Protein AF-A0A6B3NSS2-F1 (afdb_monomer)

Structure (mmCIF, N/CA/C/O backbone):
data_AF-A0A6B3NSS2-F1
#
_entry.id   AF-A0A6B3NSS2-F1
#
loop_
_atom_site.group_PDB
_atom_site.id
_atom_site.type_symbol
_atom_site.label_atom_id
_atom_site.label_alt_id
_atom_site.label_comp_id
_atom_site.label_asym_id
_atom_site.label_entity_id
_atom_site.label_seq_id
_atom_site.pdbx_PDB_ins_code
_atom_site.Cartn_x
_atom_site.Cartn_y
_atom_site.Cartn_z
_atom_site.occupancy
_atom_site.B_i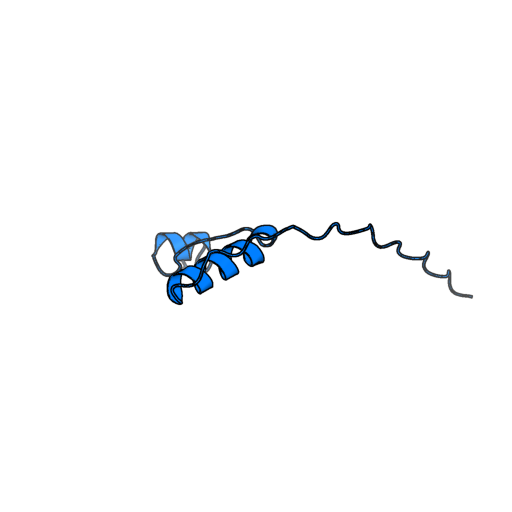so_or_equiv
_atom_site.auth_seq_id
_atom_site.auth_comp_id
_atom_site.auth_asym_id
_atom_site.auth_atom_id
_atom_site.pdbx_PDB_model_num
ATOM 1 N N . LYS A 1 1 ? -8.778 -1.259 27.926 1.00 83.81 1 LYS A N 1
ATOM 2 C CA . LYS A 1 1 ? -9.010 -2.242 26.835 1.00 83.81 1 LYS A CA 1
ATOM 3 C C . LYS A 1 1 ? -8.464 -1.640 25.547 1.00 83.81 1 LYS A C 1
ATOM 5 O O . LYS A 1 1 ? -8.554 -0.426 25.423 1.00 83.81 1 LYS A O 1
ATOM 10 N N . LEU A 1 2 ? -7.866 -2.442 24.662 1.00 90.44 2 LEU A N 1
ATOM 11 C CA . LEU A 1 2 ? -7.402 -1.953 23.358 1.00 90.44 2 LEU A CA 1
ATOM 12 C C . LEU A 1 2 ? -8.603 -1.584 22.470 1.00 90.44 2 LEU A 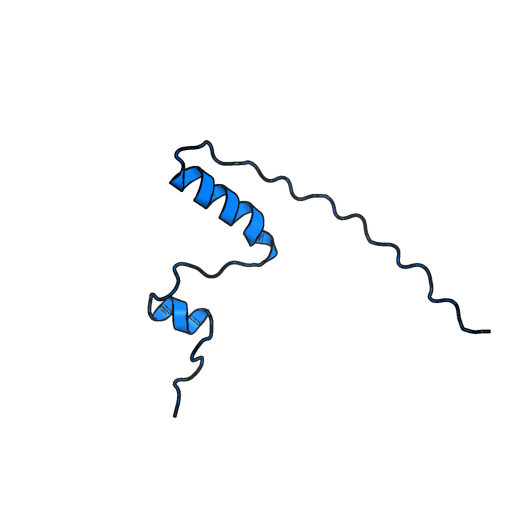C 1
ATOM 14 O O . LEU A 1 2 ? -9.649 -2.227 22.621 1.00 90.44 2 LEU A O 1
ATOM 18 N N . PRO A 1 3 ? -8.470 -0.571 21.591 1.00 94.50 3 PRO A N 1
ATOM 19 C CA . PRO A 1 3 ? -9.493 -0.251 20.602 1.00 94.50 3 PRO A CA 1
ATOM 20 C C . PRO A 1 3 ? -9.823 -1.459 19.720 1.00 94.50 3 PRO A C 1
ATOM 22 O O . PRO A 1 3 ? -8.993 -2.351 19.524 1.00 94.50 3 PRO A O 1
ATOM 25 N N . GLU A 1 4 ? -11.032 -1.483 19.170 1.00 95.06 4 GLU A N 1
ATOM 26 C CA . GLU A 1 4 ? -11.400 -2.479 18.169 1.00 95.06 4 GLU A CA 1
ATOM 27 C C . GLU A 1 4 ? -10.512 -2.337 16.929 1.00 95.06 4 GLU A C 1
ATOM 29 O O . GLU A 1 4 ? -10.156 -1.232 16.525 1.00 95.06 4 GLU A O 1
ATOM 34 N N . GLY A 1 5 ? -10.093 -3.468 16.359 1.00 94.94 5 GLY A N 1
ATOM 3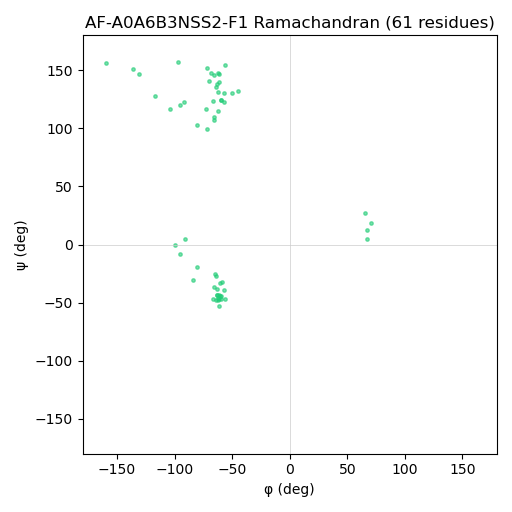5 C CA . GLY A 1 5 ? -9.232 -3.459 15.181 1.00 94.94 5 GLY A CA 1
ATOM 36 C C . GLY A 1 5 ? -7.826 -2.901 15.424 1.00 94.94 5 GLY A C 1
ATOM 37 O O . GLY A 1 5 ? -7.105 -2.681 14.458 1.00 94.94 5 GLY A O 1
ATOM 38 N N . PHE A 1 6 ? -7.390 -2.699 16.674 1.00 96.25 6 PHE A N 1
ATOM 39 C CA . PHE A 1 6 ? -6.025 -2.254 16.965 1.00 96.25 6 PHE A CA 1
ATOM 40 C C . PHE A 1 6 ? -4.991 -3.134 16.234 1.00 96.25 6 PHE A C 1
ATOM 42 O O . PHE A 1 6 ? -5.072 -4.361 16.284 1.00 96.25 6 PHE A O 1
ATOM 49 N N . GLN A 1 7 ? -4.040 -2.500 15.537 1.00 96.19 7 GLN A N 1
ATOM 50 C CA . GLN A 1 7 ? -3.031 -3.124 14.653 1.00 96.19 7 GLN A CA 1
ATOM 51 C C . GLN A 1 7 ? -3.551 -3.795 13.369 1.00 96.19 7 GLN A C 1
ATOM 53 O O . GLN A 1 7 ? -2.761 -4.370 12.617 1.00 96.19 7 GLN A O 1
ATOM 58 N N . ARG A 1 8 ? -4.846 -3.713 13.064 1.00 97.88 8 ARG A N 1
ATOM 59 C CA . ARG A 1 8 ? -5.358 -4.071 11.737 1.00 97.88 8 ARG A CA 1
ATOM 60 C C . ARG A 1 8 ? -4.946 -3.011 10.719 1.00 97.88 8 ARG A C 1
ATOM 62 O O . ARG A 1 8 ? -4.766 -1.847 11.069 1.00 97.88 8 ARG A O 1
ATOM 69 N N . SER A 1 9 ? -4.795 -3.410 9.459 1.00 97.62 9 SER A N 1
ATOM 70 C CA . SER A 1 9 ? -4.386 -2.499 8.388 1.00 97.62 9 SER A CA 1
ATOM 71 C C . SER A 1 9 ? -5.335 -1.306 8.267 1.00 97.62 9 SER A C 1
ATOM 73 O O . SER A 1 9 ? -4.876 -0.183 8.106 1.00 97.62 9 SER A O 1
ATOM 75 N N . GLU A 1 10 ? -6.637 -1.536 8.427 1.00 97.62 10 GLU A N 1
ATOM 76 C CA . GLU A 1 10 ? -7.685 -0.515 8.380 1.00 97.62 10 GLU A CA 1
ATOM 77 C C . GLU A 1 10 ? -7.501 0.521 9.495 1.00 97.62 10 GLU A C 1
ATOM 79 O O . GLU A 1 10 ? -7.445 1.717 9.230 1.00 97.62 10 GLU A O 1
ATOM 84 N N . PHE A 1 11 ? -7.279 0.054 10.727 1.00 98.00 11 PHE A N 1
ATOM 85 C CA . PHE A 1 11 ? -7.002 0.924 11.869 1.00 98.00 11 PHE A CA 1
ATOM 86 C C . PHE A 1 11 ? -5.733 1.757 11.651 1.00 98.00 11 PHE A C 1
ATOM 88 O O . PHE A 1 11 ? -5.717 2.956 11.921 1.00 98.00 11 PHE A O 1
ATOM 95 N N . LEU A 1 12 ? -4.656 1.139 11.157 1.00 98.25 12 LEU A N 1
ATOM 96 C CA . LEU A 1 12 ? -3.390 1.833 10.903 1.00 98.25 12 LEU A CA 1
ATOM 97 C C . LEU A 1 12 ? -3.520 2.888 9.796 1.00 98.25 12 LEU A C 1
ATOM 99 O O . LEU A 1 12 ? -2.908 3.950 9.906 1.00 98.25 12 LEU A O 1
ATOM 103 N N . LEU A 1 13 ? -4.319 2.611 8.762 1.00 97.94 13 LEU A N 1
ATOM 104 C CA . LEU A 1 13 ? -4.592 3.547 7.673 1.00 97.94 13 LEU A CA 1
ATOM 105 C C . LEU A 1 13 ? -5.382 4.763 8.176 1.00 97.94 13 LEU A C 1
ATOM 107 O O . LEU A 1 13 ? -4.990 5.895 7.907 1.00 97.94 13 LEU A O 1
ATOM 111 N N . GLU A 1 14 ? -6.443 4.549 8.960 1.00 97.50 14 GLU A N 1
ATOM 112 C CA . GLU A 1 14 ? -7.255 5.631 9.545 1.00 97.50 14 GLU A CA 1
ATOM 113 C C . GLU A 1 14 ? -6.441 6.575 10.443 1.00 97.50 14 GLU A C 1
ATOM 115 O O . GLU A 1 14 ? -6.718 7.771 10.503 1.00 97.50 14 GLU A O 1
ATOM 120 N N . HIS A 1 15 ? -5.412 6.050 11.115 1.00 97.12 15 HIS A N 1
ATOM 121 C CA . HIS A 1 15 ? -4.524 6.827 11.984 1.00 97.12 15 HIS A CA 1
ATOM 122 C C . HIS A 1 15 ? -3.289 7.383 11.253 1.00 97.12 15 HIS A C 1
ATOM 124 O O . HIS A 1 15 ? -2.412 7.963 11.895 1.00 97.12 15 HIS A O 1
ATOM 130 N N . GLY A 1 16 ? -3.194 7.207 9.930 1.00 97.50 16 GLY A N 1
ATOM 131 C CA . GLY A 1 16 ? -2.103 7.739 9.110 1.00 97.50 16 GLY A CA 1
ATOM 132 C C . GLY A 1 16 ? -0.748 7.061 9.330 1.00 97.50 16 GLY A C 1
ATOM 133 O O . GLY A 1 16 ? 0.284 7.631 8.989 1.00 97.50 16 GLY A O 1
ATOM 134 N N . ALA A 1 17 ? -0.728 5.859 9.911 1.00 98.31 17 ALA A N 1
ATOM 135 C CA . ALA A 1 17 ? 0.504 5.099 10.124 1.00 98.31 17 ALA A CA 1
ATOM 136 C C . ALA A 1 17 ? 0.970 4.350 8.861 1.00 98.31 17 ALA A C 1
ATOM 138 O O . ALA A 1 17 ? 2.133 3.958 8.779 1.00 98.31 17 ALA A O 1
ATOM 139 N N . ILE A 1 18 ? 0.071 4.128 7.898 1.00 97.38 18 ILE A N 1
ATOM 140 C CA . ILE A 1 18 ? 0.363 3.544 6.584 1.00 97.38 18 ILE A CA 1
ATOM 141 C C . ILE A 1 18 ? -0.376 4.327 5.497 1.00 97.38 18 ILE A C 1
ATOM 143 O O . ILE A 1 18 ? -1.458 4.848 5.749 1.00 97.38 18 ILE A O 1
ATOM 147 N N . ASP A 1 19 ? 0.175 4.369 4.285 1.00 97.69 19 AS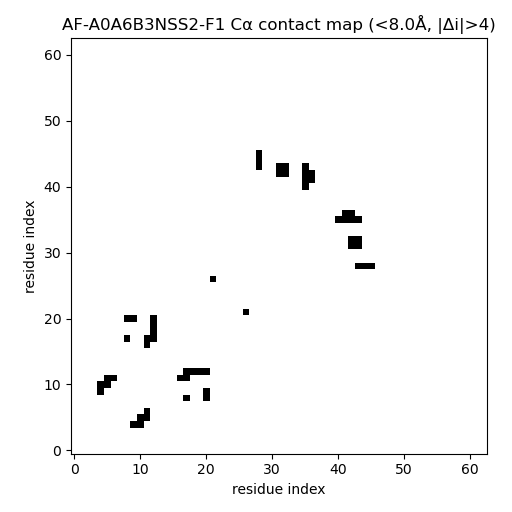P A N 1
ATOM 148 C CA . ASP A 1 19 ? -0.398 5.157 3.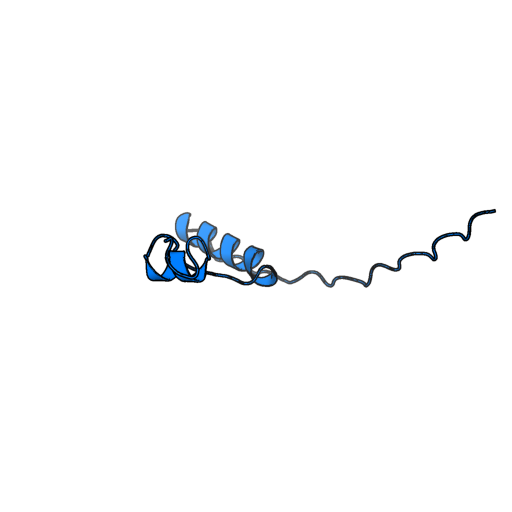184 1.00 97.69 19 ASP A CA 1
ATOM 149 C C . ASP A 1 19 ? -1.518 4.436 2.422 1.00 97.69 19 ASP A C 1
ATOM 151 O O . ASP A 1 19 ? -2.401 5.069 1.845 1.00 97.69 19 ASP A O 1
ATOM 155 N N . MET A 1 20 ? -1.462 3.102 2.346 1.00 97.31 20 MET A N 1
ATOM 156 C CA . MET A 1 20 ? -2.394 2.317 1.536 1.00 97.31 20 MET A CA 1
ATOM 157 C C . MET A 1 20 ? -2.478 0.854 1.969 1.00 97.31 20 MET A C 1
ATOM 159 O O . MET A 1 20 ? -1.534 0.284 2.514 1.00 97.31 20 MET A O 1
ATOM 163 N N . ILE A 1 21 ? -3.605 0.227 1.633 1.00 97.56 21 ILE A N 1
ATOM 164 C CA . ILE A 1 21 ? -3.838 -1.215 1.739 1.00 97.56 21 ILE A CA 1
ATOM 165 C C . ILE A 1 21 ? -4.077 -1.730 0.322 1.00 97.56 21 ILE A C 1
ATOM 167 O O . ILE A 1 21 ? -4.902 -1.177 -0.402 1.00 97.56 21 ILE A O 1
ATOM 171 N N . ILE A 1 22 ? -3.352 -2.768 -0.090 1.00 96.56 22 ILE A N 1
ATOM 172 C CA . ILE A 1 22 ? -3.425 -3.306 -1.454 1.00 96.56 22 ILE A CA 1
ATOM 173 C C . ILE A 1 22 ? -3.609 -4.820 -1.445 1.00 96.56 22 ILE A C 1
ATOM 175 O O . ILE A 1 22 ? -3.080 -5.524 -0.581 1.00 96.56 22 ILE A O 1
ATOM 179 N N . ALA A 1 23 ? -4.336 -5.331 -2.438 1.00 96.06 23 ALA A N 1
ATOM 180 C CA . ALA A 1 23 ? -4.477 -6.765 -2.634 1.00 96.06 23 ALA A CA 1
ATOM 181 C C . ALA A 1 23 ? -3.130 -7.392 -3.024 1.00 96.06 23 ALA A C 1
ATOM 183 O O . ALA A 1 23 ? -2.329 -6.812 -3.760 1.00 96.06 23 ALA A O 1
ATOM 184 N N . ARG A 1 24 ? -2.881 -8.627 -2.573 1.00 92.81 24 ARG A N 1
ATOM 185 C CA . ARG A 1 24 ? -1.597 -9.307 -2.811 1.00 92.81 24 ARG A CA 1
ATOM 186 C C . ARG A 1 24 ? -1.280 -9.502 -4.299 1.00 92.81 24 ARG A C 1
ATOM 188 O O . ARG A 1 24 ? -0.113 -9.448 -4.675 1.00 92.81 24 ARG A O 1
ATOM 195 N N . SER A 1 25 ? -2.294 -9.708 -5.139 1.00 90.69 25 SER A N 1
ATOM 196 C CA . SER A 1 25 ? -2.148 -9.807 -6.600 1.00 90.69 25 SER A CA 1
ATOM 197 C C . SER A 1 25 ? -1.642 -8.509 -7.239 1.00 90.69 25 SER A C 1
ATOM 199 O O . SER A 1 25 ? -0.975 -8.555 -8.270 1.00 90.69 25 SER A O 1
ATOM 201 N N . GLU A 1 26 ? -1.901 -7.363 -6.611 1.00 92.75 26 GLU A N 1
AT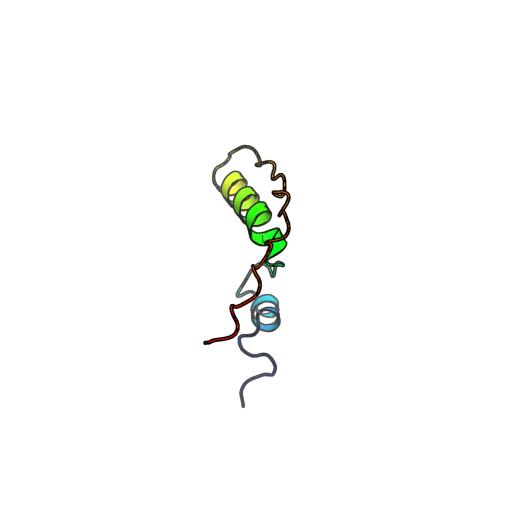OM 202 C CA . GLU A 1 26 ? -1.531 -6.033 -7.105 1.00 92.75 26 GLU A CA 1
ATOM 203 C C . GLU A 1 26 ? -0.206 -5.521 -6.528 1.00 92.75 26 GLU A C 1
ATOM 205 O O . GLU A 1 26 ? 0.328 -4.511 -6.989 1.00 92.75 26 GLU A O 1
ATOM 210 N N . LEU A 1 27 ? 0.368 -6.227 -5.548 1.00 93.38 27 LEU A N 1
ATOM 211 C CA . LEU A 1 27 ? 1.598 -5.814 -4.872 1.00 93.38 27 LEU A CA 1
ATOM 212 C C . LEU A 1 27 ? 2.755 -5.604 -5.856 1.00 93.38 27 LEU A C 1
ATOM 214 O O . LEU A 1 27 ? 3.440 -4.585 -5.803 1.00 93.38 27 LEU A O 1
ATOM 218 N N . ARG A 1 28 ? 2.961 -6.558 -6.773 1.00 92.81 28 ARG A N 1
ATOM 219 C CA . ARG A 1 28 ? 4.053 -6.504 -7.754 1.00 92.81 28 ARG A CA 1
ATOM 220 C C . ARG A 1 28 ? 3.945 -5.286 -8.681 1.00 92.81 28 ARG A C 1
ATOM 222 O O . ARG A 1 28 ? 4.932 -4.551 -8.757 1.00 92.81 28 ARG A O 1
ATOM 229 N N . PRO A 1 29 ? 2.803 -5.035 -9.354 1.00 94.56 29 PRO A N 1
ATOM 230 C CA . PRO A 1 29 ? 2.679 -3.842 -10.177 1.00 94.56 29 PRO A CA 1
ATOM 231 C C . PRO A 1 29 ? 2.771 -2.544 -9.371 1.00 94.56 29 PRO A C 1
ATOM 233 O O . PRO A 1 29 ? 3.519 -1.647 -9.763 1.00 94.56 29 PRO A O 1
ATOM 236 N N . ARG A 1 30 ? 2.108 -2.464 -8.208 1.00 95.69 30 ARG A N 1
ATOM 237 C CA . ARG A 1 30 ? 2.128 -1.262 -7.360 1.00 95.69 30 ARG A CA 1
ATOM 238 C C . ARG A 1 30 ? 3.539 -0.887 -6.911 1.00 95.69 30 ARG A C 1
ATOM 240 O O . ARG A 1 30 ? 3.915 0.279 -7.016 1.00 95.69 30 ARG A O 1
ATOM 247 N N . LEU A 1 31 ? 4.313 -1.858 -6.427 1.00 96.06 31 LEU A N 1
ATOM 248 C CA . LEU A 1 31 ? 5.666 -1.613 -5.930 1.00 96.06 31 LEU A CA 1
ATOM 249 C C . LEU A 1 31 ? 6.591 -1.111 -7.044 1.00 96.06 31 LEU A C 1
ATOM 251 O O . LEU A 1 31 ? 7.331 -0.152 -6.843 1.00 96.06 31 LEU A O 1
ATOM 255 N N . GLY A 1 32 ? 6.521 -1.722 -8.229 1.00 96.56 32 GLY A N 1
ATOM 256 C CA . GLY A 1 32 ? 7.332 -1.291 -9.366 1.00 96.56 32 GLY A CA 1
ATOM 257 C C . GLY A 1 32 ? 7.011 0.127 -9.829 1.00 96.56 32 GLY A C 1
ATOM 258 O O . GLY A 1 32 ? 7.923 0.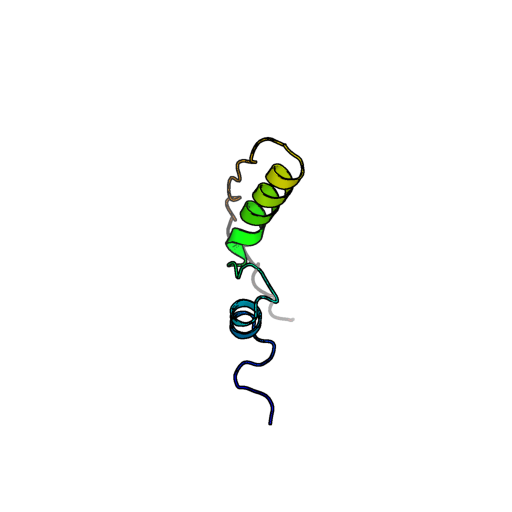880 -10.159 1.00 96.56 32 GLY A O 1
ATOM 259 N N . HIS A 1 33 ? 5.732 0.510 -9.820 1.00 96.88 33 HIS A N 1
ATOM 260 C CA . HIS A 1 33 ? 5.322 1.879 -10.143 1.00 96.88 33 HIS A CA 1
ATOM 261 C C . HIS A 1 33 ? 5.861 2.886 -9.130 1.00 96.88 33 HIS A C 1
ATOM 263 O O . HIS A 1 33 ? 6.453 3.881 -9.541 1.00 96.88 33 HIS A O 1
ATOM 269 N N . LEU A 1 34 ? 5.716 2.603 -7.832 1.00 97.38 34 LEU A N 1
ATOM 270 C CA . LEU A 1 34 ? 6.171 3.505 -6.773 1.00 97.38 34 LEU A CA 1
ATOM 271 C C . LEU A 1 34 ? 7.688 3.720 -6.832 1.00 97.38 34 LEU A C 1
ATOM 273 O O . LEU A 1 34 ? 8.153 4.857 -6.825 1.00 97.38 34 LEU A O 1
ATOM 277 N N . LEU A 1 35 ? 8.458 2.638 -6.966 1.00 97.94 35 LEU A N 1
ATOM 278 C CA . LEU A 1 35 ? 9.914 2.720 -7.083 1.00 97.94 35 LEU A CA 1
ATOM 279 C C . LEU A 1 35 ? 10.340 3.501 -8.330 1.00 97.94 35 LEU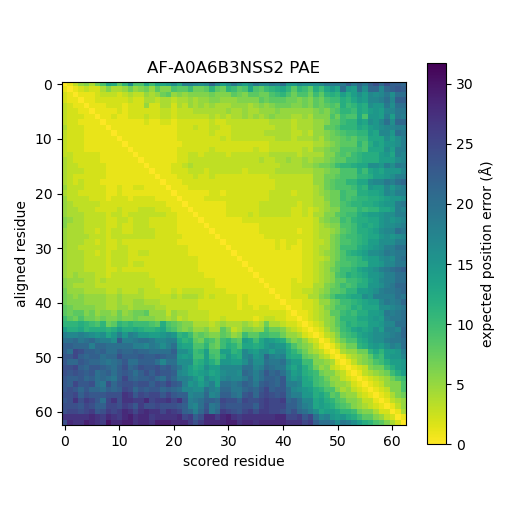 A C 1
ATOM 281 O O . LEU A 1 35 ? 11.216 4.357 -8.236 1.00 97.94 35 LEU A O 1
ATOM 285 N N . ALA A 1 36 ? 9.699 3.264 -9.479 1.00 98.25 36 ALA A N 1
ATOM 286 C CA . ALA A 1 36 ? 10.006 4.007 -10.698 1.00 98.25 36 ALA A CA 1
ATOM 287 C C . ALA A 1 36 ? 9.768 5.514 -10.517 1.00 98.25 36 ALA A C 1
ATOM 289 O O . ALA A 1 36 ? 10.638 6.313 -10.857 1.00 98.25 36 ALA A O 1
ATOM 290 N N . GLN A 1 37 ? 8.647 5.903 -9.902 1.00 97.38 37 GLN A N 1
ATOM 291 C CA . GLN A 1 37 ? 8.346 7.306 -9.610 1.00 97.38 37 GLN A CA 1
ATOM 292 C C . GLN A 1 37 ? 9.367 7.934 -8.654 1.00 97.38 37 GLN A C 1
ATOM 294 O O . GLN A 1 37 ? 9.869 9.021 -8.931 1.00 97.38 37 GLN A O 1
ATOM 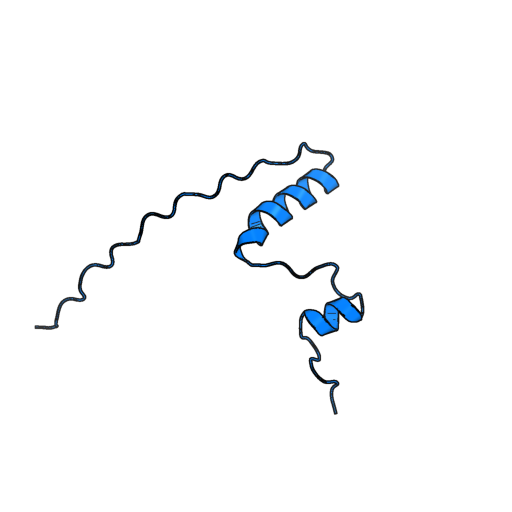299 N N . MET A 1 38 ? 9.722 7.242 -7.565 1.00 98.06 38 MET A N 1
ATOM 300 C CA . MET A 1 38 ? 10.701 7.732 -6.584 1.00 98.06 38 MET A CA 1
ATOM 301 C C . MET A 1 38 ? 12.114 7.871 -7.167 1.00 98.06 38 MET A C 1
ATOM 303 O O . MET A 1 38 ? 12.908 8.666 -6.672 1.00 98.06 38 MET A O 1
ATOM 307 N N . MET A 1 39 ? 12.428 7.111 -8.216 1.00 98.06 39 MET A N 1
ATOM 308 C CA . MET A 1 39 ? 13.729 7.123 -8.888 1.00 98.06 39 MET A CA 1
ATOM 309 C C . MET A 1 39 ? 13.749 7.959 -10.178 1.00 98.06 39 MET A C 1
ATOM 311 O O . MET A 1 39 ? 14.788 8.026 -10.831 1.00 98.06 39 MET A O 1
ATOM 315 N N . GLY A 1 40 ? 12.629 8.575 -10.576 1.00 97.44 40 GLY A N 1
ATOM 316 C CA . GLY A 1 40 ? 12.527 9.314 -11.842 1.00 97.44 40 GLY A CA 1
ATOM 317 C C . GLY A 1 40 ? 12.658 8.432 -13.092 1.00 97.44 40 GLY A C 1
ATOM 318 O O . GLY A 1 40 ? 13.113 8.892 -14.136 1.00 97.44 40 GLY A O 1
ATOM 319 N N . LEU A 1 41 ? 12.290 7.156 -12.984 1.00 97.62 41 LEU A N 1
ATOM 320 C CA . LEU A 1 41 ? 12.340 6.165 -14.056 1.00 97.62 41 LEU A CA 1
ATOM 321 C C . LEU A 1 41 ? 10.972 6.021 -14.747 1.00 97.62 41 LEU A C 1
ATOM 323 O O . LEU A 1 41 ? 9.935 6.313 -14.144 1.00 97.62 41 LEU A O 1
ATOM 327 N N . PRO A 1 42 ? 10.929 5.532 -16.000 1.00 96.62 42 PRO A N 1
ATOM 328 C CA . PRO A 1 42 ? 9.670 5.230 -16.671 1.00 96.62 42 PRO A CA 1
ATOM 329 C C . PRO A 1 42 ? 8.879 4.143 -15.931 1.00 96.62 42 PRO A C 1
ATOM 331 O O . PRO A 1 42 ? 9.442 3.206 -15.365 1.00 96.62 42 PRO A O 1
ATOM 334 N N . THR A 1 43 ? 7.551 4.250 -15.970 1.00 95.50 43 THR A N 1
ATOM 335 C CA . THR A 1 43 ? 6.649 3.304 -15.309 1.00 95.50 43 THR A CA 1
ATOM 336 C C . THR A 1 43 ? 6.718 1.916 -15.965 1.00 95.50 43 THR A C 1
ATOM 338 O O . THR A 1 43 ? 6.455 1.799 -17.164 1.00 95.50 43 THR A O 1
ATOM 341 N N . PRO A 1 44 ? 7.025 0.844 -15.212 1.00 92.88 44 PRO A N 1
ATOM 342 C CA . PRO A 1 44 ? 7.082 -0.506 -15.763 1.00 92.88 44 PRO A CA 1
ATOM 343 C C . PRO A 1 44 ? 5.696 -1.046 -16.141 1.00 92.88 44 PRO A C 1
ATOM 345 O O . PRO A 1 44 ? 4.712 -0.874 -15.413 1.00 92.88 44 PRO A O 1
ATOM 348 N N . VAL A 1 45 ? 5.637 -1.761 -17.267 1.00 89.25 45 VAL A N 1
ATOM 349 C CA . VAL A 1 45 ? 4.450 -2.504 -17.710 1.00 89.25 45 VAL A CA 1
ATOM 350 C C . VAL A 1 45 ? 4.538 -3.928 -17.175 1.00 89.25 45 VAL A C 1
ATOM 352 O O . VAL A 1 45 ? 5.502 -4.643 -17.444 1.00 89.25 45 VAL A O 1
ATOM 355 N N . PHE A 1 46 ? 3.526 -4.348 -16.420 1.00 85.06 46 PHE A N 1
ATOM 356 C CA . PHE A 1 46 ? 3.449 -5.701 -15.880 1.00 85.06 46 PHE A CA 1
ATOM 357 C C . PHE A 1 46 ? 2.444 -6.522 -16.673 1.00 85.06 46 PHE A C 1
ATOM 359 O O . PHE A 1 46 ? 1.250 -6.237 -16.660 1.00 85.06 46 PHE A O 1
ATOM 366 N N . VAL A 1 47 ? 2.935 -7.570 -17.325 1.00 76.75 47 VAL A N 1
ATOM 367 C CA . VAL A 1 47 ? 2.095 -8.623 -17.894 1.00 76.75 47 VAL A CA 1
ATOM 368 C C . VAL A 1 47 ? 2.030 -9.735 -16.854 1.00 76.75 47 VAL A C 1
ATOM 370 O O . VAL A 1 47 ? 3.068 -10.245 -16.426 1.00 76.75 47 VAL A O 1
ATOM 373 N N . ALA A 1 48 ? 0.827 -10.067 -16.383 1.00 69.62 48 ALA A N 1
ATOM 374 C CA . ALA A 1 48 ? 0.660 -11.178 -15.456 1.00 69.62 48 ALA A CA 1
ATOM 375 C C . ALA A 1 48 ? 1.111 -12.477 -16.148 1.00 69.62 48 ALA A C 1
ATOM 377 O O . ALA A 1 48 ? 0.700 -12.722 -17.285 1.00 69.62 48 ALA A O 1
ATOM 378 N N . PRO A 1 49 ? 1.955 -13.307 -15.510 1.00 67.25 49 PRO A N 1
ATOM 379 C CA . PRO A 1 49 ? 2.289 -14.604 -16.073 1.00 67.25 49 PRO A CA 1
ATOM 380 C C . PRO A 1 49 ? 1.023 -15.462 -16.130 1.00 67.25 49 PRO A C 1
ATOM 382 O O . PRO A 1 49 ? 0.260 -15.512 -15.163 1.00 67.25 49 PRO A O 1
ATOM 385 N N . VAL A 1 50 ? 0.807 -16.145 -17.255 1.00 66.38 50 VAL A N 1
ATOM 386 C CA . VAL A 1 50 ? -0.210 -17.196 -17.340 1.00 66.38 50 VAL A CA 1
ATOM 387 C C . VAL A 1 50 ? 0.244 -18.317 -16.413 1.00 66.38 50 VAL A C 1
ATOM 389 O O . VAL A 1 50 ? 1.265 -18.956 -16.655 1.00 66.38 50 VAL A O 1
ATOM 392 N N . VAL A 1 51 ? -0.464 -18.503 -15.301 1.00 72.06 51 VAL A N 1
ATOM 393 C CA . VAL A 1 51 ? -0.206 -19.620 -14.391 1.00 72.06 51 VAL A CA 1
ATOM 394 C C . VAL A 1 51 ? -0.881 -20.839 -14.998 1.00 72.06 51 VAL A C 1
ATOM 396 O O . VAL A 1 51 ? -2.102 -20.969 -14.932 1.00 72.06 51 VAL A O 1
ATOM 399 N N . GLU A 1 52 ? -0.099 -21.715 -15.623 1.00 73.88 52 GLU A N 1
ATOM 400 C CA . GLU A 1 52 ? -0.607 -23.031 -15.996 1.00 73.88 52 GLU A CA 1
ATOM 401 C C . GLU A 1 52 ? -0.987 -23.802 -14.721 1.00 73.88 52 GLU A C 1
ATOM 403 O O . GLU A 1 52 ? -0.271 -23.719 -13.714 1.00 73.88 52 GLU A O 1
ATOM 408 N N . PRO A 1 53 ? -2.128 -24.513 -14.713 1.00 77.00 53 PRO A N 1
ATOM 409 C CA . PRO A 1 53 ? -2.552 -25.261 -13.542 1.00 77.00 53 PRO A CA 1
ATOM 410 C C . PRO A 1 53 ? -1.487 -26.299 -13.186 1.00 77.00 53 PRO A C 1
ATOM 412 O O . PRO A 1 53 ? -1.113 -27.139 -14.003 1.00 77.00 53 PRO A O 1
ATOM 415 N N . ILE A 1 54 ? -1.009 -26.245 -11.943 1.00 77.69 54 ILE A N 1
ATOM 416 C CA . ILE A 1 54 ? -0.089 -27.246 -11.408 1.00 77.69 54 ILE A CA 1
ATOM 417 C C . ILE A 1 54 ? -0.854 -28.570 -11.346 1.00 77.69 54 ILE A C 1
ATOM 419 O O . ILE A 1 54 ? -1.737 -28.747 -10.505 1.00 77.69 54 ILE A O 1
ATOM 423 N N . VAL A 1 55 ? -0.523 -29.502 -12.241 1.00 81.25 55 VAL A N 1
ATOM 424 C CA . VAL A 1 55 ? -1.020 -30.878 -12.174 1.00 81.25 55 VAL A CA 1
ATOM 425 C C . VAL A 1 55 ? -0.309 -31.555 -11.009 1.00 81.25 55 VAL A C 1
ATOM 427 O O . VAL A 1 55 ? 0.846 -31.961 -11.122 1.00 81.25 55 VAL A O 1
ATOM 430 N N . VAL A 1 56 ? -0.982 -31.638 -9.862 1.00 82.06 56 VAL A N 1
ATOM 431 C CA . VAL A 1 56 ? -0.490 -32.433 -8.734 1.00 82.06 56 VAL A CA 1
ATOM 432 C C . VAL A 1 56 ? -0.679 -33.906 -9.110 1.00 82.06 56 VAL A C 1
ATOM 434 O O . VAL A 1 56 ? -1.823 -34.318 -9.327 1.00 82.06 56 VAL A O 1
ATOM 437 N N . PRO A 1 57 ? 0.395 -34.708 -9.237 1.00 81.06 57 PRO A N 1
ATOM 438 C CA . PRO A 1 57 ? 0.242 -36.132 -9.492 1.00 81.06 57 PRO A CA 1
ATOM 439 C C . PRO A 1 57 ? -0.505 -36.789 -8.319 1.00 81.06 57 PRO A C 1
ATOM 441 O O . PRO A 1 57 ? -0.365 -36.336 -7.177 1.00 81.06 57 PRO A O 1
ATOM 444 N N . PRO A 1 58 ? -1.305 -37.841 -8.570 1.00 82.50 58 PRO A N 1
ATOM 445 C CA . PRO A 1 58 ? -2.009 -38.540 -7.504 1.00 82.50 58 PRO A CA 1
ATOM 446 C C . PRO A 1 58 ? -0.999 -39.044 -6.470 1.00 82.50 58 PRO A C 1
ATOM 448 O O . PRO A 1 58 ? 0.006 -39.663 -6.822 1.00 82.50 58 PRO A O 1
ATOM 451 N N . VAL A 1 59 ? -1.267 -38.755 -5.194 1.00 81.44 59 VAL A N 1
ATOM 452 C CA . VAL A 1 59 ? -0.470 -39.268 -4.076 1.00 81.44 59 VAL A CA 1
ATOM 453 C C . VAL A 1 59 ? -0.486 -40.797 -4.172 1.00 81.44 59 VAL A C 1
ATOM 455 O O . VAL A 1 59 ? -1.580 -41.369 -4.205 1.00 81.44 59 VAL A O 1
ATOM 458 N N . PRO A 1 60 ? 0.676 -41.473 -4.259 1.00 76.81 60 PRO A N 1
ATOM 459 C CA . PRO A 1 60 ? 0.699 -42.924 -4.294 1.00 76.81 60 PRO A CA 1
ATOM 460 C C . PRO A 1 60 ? 0.061 -43.447 -3.007 1.00 76.81 60 PRO A C 1
ATOM 462 O O . PRO A 1 60 ? 0.455 -43.070 -1.904 1.00 76.81 60 PRO A O 1
ATOM 465 N N . ALA A 1 61 ? -0.960 -44.289 -3.157 1.00 77.75 61 ALA A N 1
ATOM 466 C CA . ALA A 1 61 ? -1.493 -45.052 -2.044 1.00 77.75 61 ALA A CA 1
ATOM 467 C C . ALA A 1 61 ? -0.363 -45.967 -1.562 1.00 77.75 61 ALA A C 1
ATOM 469 O O . ALA A 1 61 ? 0.121 -46.794 -2.331 1.00 77.75 61 ALA A O 1
ATOM 470 N N . ASN A 1 62 ? 0.104 -45.741 -0.334 1.00 72.00 62 ASN A N 1
ATOM 471 C CA . ASN A 1 62 ? 1.154 -46.533 0.297 1.00 72.00 62 ASN A CA 1
ATOM 472 C C . ASN A 1 62 ? 0.913 -48.039 0.087 1.00 72.00 62 ASN A C 1
ATOM 474 O O . ASN A 1 62 ? -0.199 -48.520 0.322 1.00 72.00 62 ASN A O 1
ATOM 478 N N . VAL A 1 63 ? 1.970 -48.743 -0.329 1.00 60.53 63 VAL A N 1
ATOM 479 C CA . VAL A 1 63 ? 2.116 -50.205 -0.228 1.00 60.53 63 VAL A CA 1
ATOM 480 C C . VAL A 1 63 ? 2.891 -50.510 1.043 1.00 60.53 63 VAL A C 1
ATOM 482 O O . VAL A 1 63 ? 3.881 -49.784 1.292 1.00 60.53 63 VAL A O 1
#

Mean predicted aligned error: 8.46 Å

InterPro domains:
  IPR011762 Acetyl-coenzyme A carboxyltransferase, N-terminal [PS50980] (1-53)
  IPR029045 ClpP/crotonase-like domain superfamily [SSF52096] (2-45)

Radius of gyration: 20.16 Å; Cα contacts (8 Å, |Δi|>4): 28; chains: 1; bounding box: 25×60×45 Å

Nearest PDB structures (foldseek):
  7axz-assembly1_A  TM=3.809E-01  e=9.539E+00  Homo sapiens

Foldseek 3Di:
DDDPCVPPPVVCCVVVVDPDDDDPVCCVQVVQQVVCVVVVHDRDDDDDDDDDDPPDPPDDDDD

Sequence (63 aa):
KLPEGFQRSEFLLEHGAIDMIIARSELRPRLGHLLAQMMGLPTPVFVAPVVEPIVVPPVPANV

pLDDT: mean 90.02, std 10.03, range [60.53, 98.31]

Organism: NCBI:txid2708063

Secondary structure (DSSP, 8-state):
-PPTTTTSHHHHHHTTS-S----GGGHHHHHHHHHHHHTTPPPPP-PPP------PPPPP---

Solvent-accessible surface area (backbone atoms only — not comparable to full-atom values): 4405 Å² total; per-residue (Å²): 133,82,64,86,58,69,89,34,71,68,50,33,40,78,70,66,76,44,95,78,87,78,58,78,90,49,45,66,58,52,51,48,38,52,53,17,60,78,68,75,45,77,73,71,86,78,77,81,77,85,78,72,81,81,81,76,73,80,78,77,79,84,128